Protein AF-A0A3A8YI16-F1 (afdb_monomer_lite)

Structure (mmCIF, N/CA/C/O backbone):
data_AF-A0A3A8YI16-F1
#
_entry.id   AF-A0A3A8YI16-F1
#
loop_
_atom_site.group_PDB
_atom_site.id
_atom_site.type_symbol
_atom_site.label_atom_id
_atom_site.label_alt_id
_atom_site.label_comp_id
_atom_site.label_asym_id
_atom_site.label_entity_id
_atom_site.label_seq_id
_atom_site.pdbx_PDB_ins_code
_atom_site.Cartn_x
_atom_site.Cartn_y
_atom_site.Cartn_z
_atom_site.occupancy
_atom_site.B_iso_or_equiv
_atom_site.auth_seq_id
_atom_site.auth_comp_id
_atom_site.auth_asym_id
_atom_site.auth_atom_id
_atom_site.pdbx_PDB_model_num
ATOM 1 N N . MET A 1 1 ? -10.799 -5.193 -13.037 1.00 44.50 1 MET A N 1
ATOM 2 C CA . MET A 1 1 ? -10.845 -5.458 -11.583 1.00 44.50 1 MET A CA 1
ATOM 3 C C . MET A 1 1 ? -10.722 -6.948 -11.273 1.00 44.50 1 MET A C 1
ATOM 5 O O . MET A 1 1 ? -10.046 -7.270 -10.317 1.00 44.50 1 MET A O 1
ATOM 9 N N . GLU A 1 2 ? -11.252 -7.857 -12.100 1.00 47.59 2 GLU A N 1
ATOM 10 C CA . GLU A 1 2 ? -11.261 -9.324 -11.867 1.00 47.59 2 GLU A CA 1
ATOM 11 C C . GLU A 1 2 ? -9.899 -10.059 -11.926 1.00 47.59 2 GLU A C 1
ATOM 13 O O . GLU A 1 2 ? -9.850 -11.278 -11.800 1.00 47.59 2 GLU A O 1
ATOM 18 N N . HIS A 1 3 ? -8.782 -9.349 -12.102 1.00 54.12 3 HIS A N 1
ATOM 19 C CA . HIS A 1 3 ? -7.436 -9.943 -12.163 1.00 54.12 3 HIS A CA 1
ATOM 20 C C . HIS A 1 3 ? -6.477 -9.365 -11.117 1.00 54.12 3 HIS A C 1
ATOM 22 O O . HIS A 1 3 ? -5.267 -9.535 -11.244 1.00 54.12 3 HIS A O 1
ATOM 28 N N . ASP A 1 4 ? -6.995 -8.649 -10.116 1.00 60.47 4 ASP A N 1
ATOM 29 C CA . ASP A 1 4 ? -6.182 -8.218 -8.982 1.00 60.47 4 ASP A CA 1
ATOM 30 C C . ASP A 1 4 ? -5.998 -9.411 -8.022 1.00 60.47 4 ASP A C 1
ATOM 32 O O . ASP A 1 4 ? -7.002 -9.910 -7.495 1.00 60.47 4 ASP A O 1
ATOM 36 N N . PRO A 1 5 ? -4.758 -9.897 -7.806 1.00 60.09 5 PRO A N 1
ATOM 37 C CA . PRO A 1 5 ? -4.479 -11.019 -6.910 1.00 60.09 5 PRO A CA 1
ATOM 38 C C . PRO A 1 5 ? -5.081 -10.801 -5.521 1.00 60.09 5 PRO A C 1
ATOM 40 O O . PRO A 1 5 ? -5.648 -11.722 -4.930 1.00 60.09 5 PRO A O 1
ATOM 43 N N . TYR A 1 6 ? -5.075 -9.557 -5.049 1.00 62.44 6 TYR A N 1
ATOM 44 C CA . TYR A 1 6 ? -5.614 -9.210 -3.748 1.00 62.44 6 TYR A CA 1
ATOM 45 C C . TYR A 1 6 ? -7.145 -9.285 -3.708 1.00 62.44 6 TYR A C 1
ATOM 47 O O . TYR A 1 6 ? -7.706 -9.811 -2.749 1.00 62.44 6 TYR A O 1
ATOM 55 N N . PHE A 1 7 ? -7.844 -8.861 -4.768 1.00 60.56 7 PHE A N 1
ATOM 56 C CA . PHE A 1 7 ? -9.303 -9.011 -4.839 1.00 60.56 7 PHE A CA 1
ATOM 57 C C . PHE A 1 7 ? -9.704 -10.492 -4.814 1.00 60.56 7 PHE A C 1
ATOM 59 O O . PHE A 1 7 ? -10.636 -10.874 -4.111 1.00 60.56 7 PHE A O 1
ATOM 66 N N . SER A 1 8 ? -8.956 -11.347 -5.521 1.00 63.97 8 SER A N 1
ATOM 67 C CA . SER A 1 8 ? -9.204 -12.794 -5.517 1.00 63.97 8 SER A CA 1
ATOM 68 C C . SER A 1 8 ? -8.991 -13.428 -4.135 1.00 63.97 8 SER A C 1
ATOM 70 O O . SER A 1 8 ? -9.779 -14.273 -3.705 1.00 63.97 8 SER A O 1
ATOM 72 N N . TRP A 1 9 ? -7.982 -12.967 -3.396 1.00 61.53 9 TRP A N 1
ATOM 73 C CA . TRP A 1 9 ? -7.707 -13.420 -2.037 1.00 61.53 9 TRP A CA 1
ATOM 74 C C . TRP A 1 9 ? -8.760 -12.936 -1.035 1.00 61.53 9 TRP A C 1
ATOM 76 O O . TRP A 1 9 ? -9.234 -13.725 -0.218 1.00 61.53 9 TRP A O 1
ATOM 86 N N . LYS A 1 10 ? -9.201 -11.675 -1.138 1.00 64.12 10 LYS A N 1
ATOM 87 C CA . LYS A 1 10 ? -10.191 -11.097 -0.221 1.00 64.12 10 LYS A CA 1
ATOM 88 C C . LYS A 1 10 ? -11.589 -11.673 -0.366 1.00 64.12 10 LYS A C 1
ATOM 90 O O . LYS A 1 10 ? -12.212 -11.991 0.638 1.00 64.12 10 LYS A O 1
ATOM 95 N N . VAL A 1 11 ? -12.072 -11.863 -1.594 1.00 59.34 11 VAL A N 1
ATOM 96 C CA . VAL A 1 11 ? -13.408 -12.445 -1.843 1.00 59.34 11 VAL A CA 1
ATOM 97 C C . VAL A 1 11 ? -13.502 -13.888 -1.325 1.00 59.34 11 VAL A C 1
ATOM 99 O O . VAL A 1 11 ? -14.591 -14.390 -1.059 1.00 59.34 11 VAL A O 1
ATOM 102 N N . SER A 1 12 ? -12.357 -14.549 -1.148 1.00 58.50 12 SER A N 1
ATOM 103 C CA . SER A 1 12 ? -12.267 -15.910 -0.619 1.00 58.50 12 SER A CA 1
ATOM 104 C C . SER A 1 12 ? -12.266 -15.973 0.914 1.00 58.50 12 SER A C 1
ATOM 106 O O . SER A 1 12 ? -12.404 -17.066 1.469 1.00 58.50 12 SER A O 1
ATOM 108 N N . ARG A 1 13 ? -12.082 -14.842 1.616 1.00 58.03 13 ARG A N 1
ATOM 109 C CA . ARG A 1 13 ? -12.056 -14.820 3.082 1.00 58.03 13 ARG A CA 1
ATOM 110 C C . ARG A 1 13 ? -13.485 -14.931 3.628 1.00 58.03 13 ARG A C 1
ATOM 112 O O . ARG A 1 13 ? -14.372 -14.212 3.168 1.00 58.03 13 ARG A O 1
ATOM 119 N N . PRO A 1 14 ? -13.741 -15.826 4.598 1.00 56.94 14 PRO A N 1
ATOM 120 C CA . PRO A 1 14 ? -15.017 -15.827 5.297 1.00 56.94 14 PRO A CA 1
ATOM 121 C C . PRO A 1 14 ? -15.192 -14.482 6.005 1.00 56.94 14 PRO A C 1
ATOM 123 O O . PRO A 1 14 ? -14.232 -13.974 6.586 1.00 56.94 14 PRO A O 1
ATOM 126 N N . ILE A 1 15 ? -16.414 -13.935 5.974 1.00 61.31 15 ILE A N 1
ATOM 127 C CA . ILE A 1 15 ? -16.761 -12.747 6.760 1.00 61.31 15 ILE A CA 1
ATOM 128 C C . ILE A 1 15 ? -16.361 -13.042 8.199 1.00 61.31 15 ILE A C 1
ATOM 130 O O . ILE A 1 15 ? -16.818 -14.027 8.793 1.00 61.31 15 ILE A O 1
ATOM 134 N N . HIS A 1 16 ? -15.457 -12.228 8.733 1.00 54.03 16 HIS A N 1
ATOM 135 C CA . HIS A 1 16 ? -15.038 -12.383 10.108 1.00 54.03 16 HIS A CA 1
ATOM 136 C C . HIS A 1 16 ? -16.254 -12.024 10.969 1.00 54.03 16 HIS A C 1
ATOM 138 O O . HIS A 1 16 ? -16.586 -10.855 11.127 1.00 54.03 16 HIS A O 1
ATOM 144 N N . ASN A 1 17 ? -16.940 -13.035 11.515 1.00 50.06 17 ASN A N 1
ATOM 145 C CA . ASN A 1 17 ? -17.979 -12.877 12.539 1.00 50.06 17 ASN A CA 1
ATOM 146 C C . ASN A 1 17 ? -17.326 -12.429 13.861 1.00 50.06 17 ASN A C 1
ATOM 148 O O . ASN A 1 17 ? -17.421 -13.108 14.880 1.00 50.06 17 ASN A O 1
ATOM 152 N N . ALA A 1 18 ? -16.556 -11.341 13.834 1.00 55.00 18 ALA A N 1
ATOM 153 C CA . ALA A 1 18 ? -16.070 -10.691 15.033 1.00 55.00 18 ALA A CA 1
ATOM 154 C C . ALA A 1 18 ? -17.241 -9.891 15.614 1.00 55.00 18 ALA A C 1
ATOM 156 O O . ALA A 1 18 ? -17.448 -8.730 15.272 1.00 55.00 18 ALA A O 1
ATOM 157 N N . ASP A 1 19 ? -18.023 -10.578 16.445 1.00 49.78 19 ASP A N 1
ATOM 158 C CA . ASP A 1 19 ? -19.031 -10.043 17.359 1.00 49.78 19 ASP A CA 1
ATOM 159 C C . ASP A 1 19 ? -18.737 -8.592 17.799 1.00 49.78 19 ASP A C 1
ATOM 161 O O . ASP A 1 19 ? -17.666 -8.319 18.340 1.00 49.78 19 ASP A O 1
ATOM 165 N N . ASP A 1 20 ? -19.691 -7.675 17.585 1.00 57.03 20 ASP A N 1
ATOM 166 C CA . ASP A 1 20 ? -19.882 -6.385 18.281 1.00 57.03 20 ASP A CA 1
ATOM 167 C C . ASP A 1 20 ? -18.641 -5.505 18.579 1.00 57.03 20 ASP A C 1
ATOM 169 O O . ASP A 1 20 ? -18.641 -4.699 19.517 1.00 57.03 20 ASP A O 1
ATOM 173 N N . ARG A 1 21 ? -17.563 -5.586 17.789 1.00 65.44 21 ARG A N 1
ATOM 174 C CA . ARG A 1 21 ? -16.403 -4.696 17.954 1.00 65.44 21 ARG A CA 1
ATOM 175 C C . ARG A 1 21 ? -16.577 -3.438 17.120 1.00 65.44 21 ARG A C 1
ATOM 177 O O . ARG A 1 21 ? -16.381 -3.434 15.911 1.00 65.44 21 ARG A O 1
ATOM 184 N N . ILE A 1 22 ? -16.901 -2.335 17.790 1.00 71.81 22 ILE A N 1
ATOM 185 C CA . ILE A 1 22 ? -16.851 -1.011 17.171 1.00 71.81 22 ILE A CA 1
ATOM 186 C C . ILE A 1 22 ? -15.379 -0.604 17.042 1.00 71.81 22 ILE A C 1
ATOM 188 O O . ILE A 1 22 ? -14.697 -0.360 18.042 1.00 71.81 22 ILE A O 1
ATOM 192 N N . MET A 1 23 ? -14.908 -0.510 15.802 1.00 79.69 23 MET A N 1
ATOM 193 C CA . MET A 1 23 ? -13.584 0.004 15.466 1.00 79.69 23 MET A CA 1
ATOM 194 C C . MET A 1 23 ? -13.694 1.443 14.965 1.00 79.69 23 MET A C 1
ATOM 196 O O . MET A 1 23 ? -14.587 1.784 14.188 1.00 79.69 23 MET A O 1
ATOM 200 N N . PHE A 1 24 ? -12.775 2.300 15.400 1.00 81.44 24 PHE A N 1
ATOM 201 C CA . PHE A 1 24 ? -12.714 3.695 14.983 1.00 81.44 24 PHE A CA 1
ATOM 202 C C . PHE A 1 24 ? -11.628 3.893 13.939 1.00 81.44 24 PHE A C 1
ATOM 204 O O . PHE A 1 24 ? -10.515 3.385 14.058 1.00 81.44 24 PHE A O 1
ATOM 211 N N . LEU A 1 25 ? -11.953 4.695 12.929 1.00 85.00 25 LEU A N 1
ATOM 212 C CA . LEU A 1 25 ? -10.988 5.167 11.953 1.00 85.00 25 LEU A CA 1
ATOM 213 C C . LEU A 1 25 ? -10.252 6.372 12.542 1.00 85.00 25 LEU A C 1
ATOM 215 O O . LEU A 1 25 ? -10.818 7.460 12.664 1.00 85.00 25 LEU A O 1
ATOM 219 N N . ASN A 1 26 ? -8.994 6.177 12.936 1.00 84.69 26 ASN A N 1
ATOM 220 C CA . ASN A 1 26 ? -8.205 7.234 13.559 1.00 84.69 26 ASN A CA 1
ATOM 221 C C . ASN A 1 26 ? -7.827 8.302 12.504 1.00 84.69 26 ASN A C 1
ATOM 223 O O . ASN A 1 26 ? -7.118 7.987 11.543 1.00 84.69 26 ASN A O 1
ATOM 227 N N . PRO A 1 27 ? -8.232 9.582 12.659 1.00 88.81 27 PRO A N 1
ATOM 228 C CA . PRO A 1 27 ? -7.966 10.614 11.654 1.00 88.81 27 PRO A CA 1
ATOM 229 C C . PRO A 1 27 ? -6.477 10.894 11.412 1.00 88.81 27 PRO A C 1
ATOM 231 O O . PRO A 1 27 ? -6.095 11.264 10.301 1.00 88.81 27 PRO A O 1
ATOM 234 N N . ALA A 1 28 ? -5.625 10.739 12.429 1.00 90.94 28 ALA A N 1
ATOM 235 C CA . ALA A 1 28 ? -4.181 10.894 12.274 1.00 90.94 28 ALA A CA 1
ATOM 236 C C . ALA A 1 28 ? -3.602 9.735 11.454 1.00 90.94 28 ALA A C 1
ATOM 238 O O . ALA A 1 28 ? -2.847 9.975 10.510 1.00 90.94 28 ALA A O 1
ATOM 239 N N . ARG A 1 29 ? -4.032 8.499 11.738 1.00 93.31 29 ARG A N 1
ATOM 240 C CA . ARG A 1 29 ? -3.651 7.320 10.949 1.00 93.31 29 ARG A CA 1
ATOM 241 C C . ARG A 1 29 ? -4.153 7.418 9.510 1.00 93.31 29 ARG A C 1
ATOM 243 O O . ARG A 1 29 ? -3.391 7.137 8.595 1.00 93.31 29 ARG A O 1
ATOM 250 N N . LEU A 1 30 ? -5.367 7.922 9.281 1.00 93.62 30 LEU A N 1
ATOM 251 C CA . LEU A 1 30 ? -5.880 8.164 7.928 1.00 93.62 30 LEU A CA 1
ATOM 252 C C . LEU A 1 30 ? -5.000 9.143 7.145 1.00 93.62 30 LEU A C 1
ATOM 254 O O . LEU A 1 30 ? -4.729 8.930 5.965 1.00 93.62 30 LEU A O 1
ATOM 258 N N . ARG A 1 31 ? -4.528 10.219 7.788 1.00 95.06 31 ARG A N 1
ATOM 259 C CA . ARG A 1 31 ? -3.598 11.152 7.141 1.00 95.06 31 ARG A CA 1
ATOM 260 C C . ARG A 1 31 ? -2.309 10.447 6.750 1.00 95.06 31 ARG A C 1
ATOM 262 O O . ARG A 1 31 ? -1.887 10.617 5.612 1.00 95.06 31 ARG A O 1
ATOM 269 N N . VAL A 1 32 ? -1.719 9.658 7.646 1.00 95.50 32 VAL A N 1
ATOM 270 C CA . VAL A 1 32 ? -0.512 8.873 7.342 1.00 95.50 32 VAL A CA 1
ATOM 271 C C . VAL A 1 32 ? -0.779 7.923 6.176 1.00 95.50 32 VAL A C 1
ATOM 273 O O . VAL A 1 32 ? -0.064 7.991 5.185 1.00 95.50 32 VAL A O 1
ATOM 276 N N . CYS A 1 33 ? -1.861 7.146 6.224 1.00 96.38 33 CYS A N 1
ATOM 277 C CA . CYS A 1 33 ? -2.279 6.250 5.147 1.00 96.38 33 CYS A CA 1
ATOM 278 C C . CYS A 1 33 ? -2.371 6.964 3.788 1.00 96.38 33 CYS A C 1
ATOM 280 O O . CYS A 1 33 ? -1.806 6.498 2.804 1.00 96.38 33 CYS A O 1
ATOM 282 N N . ASN A 1 34 ? -2.986 8.149 3.739 1.00 96.06 34 ASN A N 1
ATOM 283 C CA . ASN A 1 34 ? -3.059 8.948 2.513 1.00 96.06 34 ASN A CA 1
ATOM 284 C C . ASN A 1 34 ? -1.680 9.424 2.019 1.00 96.06 34 ASN A C 1
ATOM 286 O O . ASN A 1 34 ? -1.465 9.518 0.809 1.00 96.06 34 ASN A O 1
ATOM 290 N N . HIS A 1 35 ? -0.737 9.720 2.922 1.00 96.81 35 HIS A N 1
ATOM 291 C CA . HIS A 1 35 ? 0.634 10.072 2.533 1.00 96.81 35 HIS A CA 1
ATOM 292 C C . HIS A 1 35 ? 1.365 8.851 1.971 1.00 96.81 35 HIS A C 1
ATOM 294 O O . HIS A 1 35 ? 1.978 8.957 0.912 1.00 96.81 35 HIS A O 1
ATOM 300 N N . LEU A 1 36 ? 1.236 7.690 2.620 1.00 97.69 36 LEU A N 1
ATOM 301 C CA . LEU A 1 36 ? 1.793 6.428 2.126 1.00 97.69 36 LEU A CA 1
ATOM 302 C C . LEU A 1 36 ? 1.233 6.094 0.738 1.00 97.69 36 LEU A C 1
ATOM 304 O O . LEU A 1 36 ? 1.995 5.837 -0.191 1.00 97.69 36 LEU A O 1
ATOM 308 N N . PHE A 1 37 ? -0.085 6.206 0.556 1.00 97.50 37 PHE A N 1
ATOM 309 C CA . PHE A 1 37 ? -0.720 6.021 -0.746 1.00 97.50 37 PHE A CA 1
ATOM 310 C C . PHE A 1 37 ? -0.219 7.019 -1.796 1.00 97.50 37 PHE A C 1
ATOM 312 O O . PHE A 1 37 ? -0.005 6.641 -2.942 1.00 97.50 37 PHE A O 1
ATOM 319 N N . SER A 1 38 ? 0.024 8.278 -1.425 1.00 97.50 38 SER A N 1
ATOM 320 C CA . SER A 1 38 ? 0.574 9.274 -2.355 1.00 97.50 38 SER A CA 1
ATOM 321 C C . SER A 1 38 ? 1.989 8.914 -2.819 1.00 97.50 38 SER A C 1
ATOM 323 O O . SER A 1 38 ? 2.309 9.103 -3.992 1.00 97.50 38 SER A O 1
ATOM 325 N N . ILE A 1 39 ? 2.816 8.347 -1.935 1.00 96.38 39 ILE A N 1
ATOM 326 C CA . ILE A 1 39 ? 4.143 7.825 -2.294 1.00 96.38 39 ILE A CA 1
ATOM 327 C C . ILE A 1 39 ? 4.000 6.647 -3.269 1.00 96.38 39 ILE A C 1
ATOM 329 O O . ILE A 1 39 ? 4.673 6.608 -4.298 1.00 96.38 39 ILE A O 1
ATOM 333 N N . LEU A 1 40 ? 3.074 5.719 -3.010 1.00 96.19 40 LEU A N 1
ATOM 334 C CA . LEU A 1 40 ? 2.799 4.620 -3.940 1.00 96.19 40 LEU A CA 1
ATOM 335 C C . LEU A 1 40 ? 2.265 5.112 -5.287 1.00 96.19 40 LEU A C 1
ATOM 337 O O . LEU A 1 40 ? 2.657 4.586 -6.322 1.00 96.19 40 LEU A O 1
ATOM 341 N N . ALA A 1 41 ? 1.409 6.133 -5.301 1.00 96.19 41 ALA A N 1
ATOM 342 C CA . ALA A 1 41 ? 0.896 6.735 -6.528 1.00 96.19 41 ALA A CA 1
ATOM 343 C C . ALA A 1 41 ? 2.007 7.408 -7.349 1.00 96.19 41 ALA A C 1
ATOM 345 O O . ALA A 1 41 ? 1.986 7.339 -8.579 1.00 96.19 41 ALA A O 1
ATOM 346 N N . TYR A 1 42 ? 2.995 8.013 -6.682 1.00 94.94 42 TYR A N 1
ATOM 347 C CA . TYR A 1 42 ? 4.211 8.491 -7.334 1.00 94.94 42 TYR A CA 1
ATOM 348 C C . TYR A 1 42 ? 4.956 7.335 -8.016 1.00 94.94 42 TYR A C 1
ATOM 350 O O . TYR A 1 42 ? 5.172 7.392 -9.224 1.00 94.94 42 TYR A O 1
ATOM 358 N N . PHE A 1 43 ? 5.233 6.238 -7.307 1.00 93.31 43 PHE A N 1
ATOM 359 C CA . PHE A 1 43 ? 5.885 5.071 -7.912 1.00 93.31 43 PHE A CA 1
ATOM 360 C C . PHE A 1 43 ? 5.063 4.429 -9.031 1.00 93.31 43 PHE A C 1
ATOM 362 O O . PHE A 1 43 ? 5.610 4.051 -10.063 1.00 93.31 43 PHE A O 1
ATOM 369 N N . ALA A 1 44 ? 3.741 4.348 -8.879 1.00 93.88 44 ALA A N 1
ATOM 370 C CA . ALA A 1 44 ? 2.862 3.835 -9.923 1.00 93.88 44 ALA A CA 1
ATOM 371 C C . ALA A 1 44 ? 2.999 4.640 -11.219 1.00 93.88 44 ALA A C 1
ATOM 373 O O . ALA A 1 44 ? 3.026 4.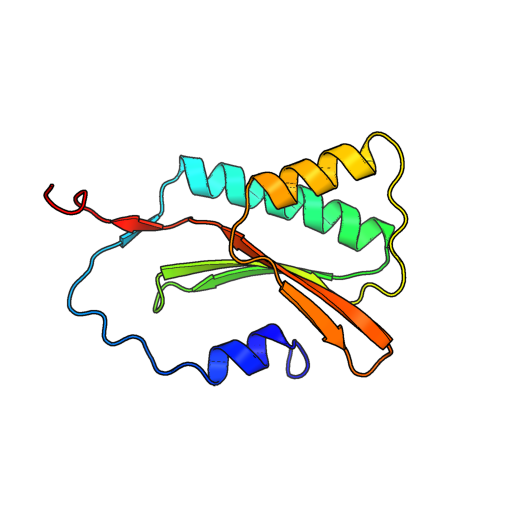066 -12.306 1.00 93.88 44 ALA A O 1
ATOM 374 N N . LYS A 1 45 ? 3.138 5.963 -11.111 1.00 93.38 45 LYS A N 1
ATOM 375 C CA . LYS A 1 45 ? 3.388 6.826 -12.261 1.00 93.38 45 LYS A CA 1
ATOM 376 C C . LYS A 1 45 ? 4.769 6.577 -12.872 1.00 93.38 45 LYS A C 1
ATOM 378 O O . LYS A 1 45 ? 4.847 6.409 -14.086 1.00 93.38 45 LYS A O 1
ATOM 383 N N . GLU A 1 46 ? 5.825 6.547 -12.061 1.00 91.19 46 GLU A N 1
ATOM 384 C CA . GLU A 1 46 ? 7.204 6.390 -12.552 1.00 91.19 46 GLU A CA 1
ATOM 385 C C . GLU A 1 46 ? 7.434 5.024 -13.222 1.00 91.19 46 GLU A C 1
ATOM 387 O O . GLU A 1 46 ? 8.084 4.943 -14.262 1.00 91.19 46 GLU A O 1
ATOM 392 N N . PHE A 1 47 ? 6.832 3.956 -12.693 1.00 89.44 47 PHE A N 1
ATOM 393 C CA . PHE A 1 47 ? 7.027 2.590 -13.192 1.00 89.44 47 PHE A CA 1
ATOM 394 C C . PHE A 1 47 ? 5.935 2.094 -14.146 1.00 89.44 47 PHE A C 1
ATOM 396 O O . PHE A 1 47 ? 5.939 0.918 -14.509 1.00 89.44 47 PHE A O 1
ATOM 403 N N . ILE A 1 48 ? 4.995 2.956 -14.560 1.00 90.56 48 ILE A N 1
ATOM 404 C CA . ILE A 1 48 ? 3.828 2.558 -15.376 1.00 90.56 48 ILE A CA 1
ATOM 405 C C . ILE A 1 48 ? 3.092 1.373 -14.710 1.00 90.56 48 ILE A C 1
ATOM 407 O O . ILE A 1 48 ? 2.680 0.395 -15.335 1.00 90.56 48 ILE A O 1
ATOM 411 N N . ALA A 1 49 ? 2.971 1.465 -13.392 1.00 92.62 49 ALA A N 1
ATOM 412 C CA . ALA A 1 49 ? 2.366 0.489 -12.507 1.00 92.62 49 ALA A CA 1
ATOM 413 C C . ALA A 1 49 ? 1.007 1.012 -12.007 1.00 92.62 49 ALA A C 1
ATOM 415 O O . ALA A 1 49 ? 0.448 1.982 -12.530 1.00 92.62 49 ALA A O 1
ATOM 416 N N . LYS A 1 50 ? 0.423 0.345 -11.013 1.00 94.00 50 LYS A N 1
ATOM 417 C CA . LYS A 1 50 ? -0.858 0.724 -10.409 1.00 94.00 50 LYS A CA 1
ATOM 418 C C . LYS A 1 50 ? -0.724 0.824 -8.904 1.00 94.00 50 LYS A C 1
ATOM 420 O O . LYS A 1 50 ? -0.217 -0.096 -8.281 1.00 94.00 50 LYS A O 1
ATOM 425 N N . ALA A 1 51 ? -1.225 1.912 -8.333 1.00 95.31 51 ALA A N 1
ATOM 426 C CA . ALA A 1 51 ? -1.386 2.049 -6.894 1.00 95.31 51 ALA A CA 1
ATOM 427 C C . ALA A 1 51 ? -2.865 1.917 -6.528 1.00 95.31 51 ALA A C 1
ATOM 429 O O . ALA A 1 51 ? -3.715 2.550 -7.160 1.00 95.31 51 ALA A O 1
ATOM 430 N N . SER A 1 52 ? -3.153 1.148 -5.483 1.00 94.50 52 SER A N 1
ATOM 431 C CA . SER A 1 52 ? -4.501 0.961 -4.946 1.00 94.50 52 SER A CA 1
ATOM 432 C C . SER A 1 52 ? -4.508 1.188 -3.435 1.00 94.50 52 SER A C 1
ATOM 434 O O . SER A 1 52 ? -3.574 0.802 -2.735 1.00 94.50 52 SER A O 1
ATOM 436 N N . LEU A 1 53 ? -5.580 1.806 -2.944 1.00 94.69 53 LEU A N 1
ATOM 437 C CA . LEU A 1 53 ? -5.920 1.897 -1.528 1.00 94.69 53 LEU A CA 1
ATOM 438 C C . LEU A 1 53 ? -7.306 1.283 -1.358 1.00 94.69 53 LEU A C 1
ATOM 440 O O . LEU A 1 53 ? -8.265 1.756 -1.971 1.00 94.69 53 LEU A O 1
ATOM 444 N N . LEU A 1 54 ? -7.408 0.247 -0.531 1.00 92.25 54 LEU A N 1
ATOM 445 C CA . LEU A 1 54 ? -8.682 -0.328 -0.126 1.00 92.25 54 LEU A CA 1
ATOM 446 C C . LEU A 1 54 ? -8.869 -0.138 1.373 1.00 92.25 54 LEU A C 1
ATOM 448 O O . LEU A 1 54 ? -8.020 -0.541 2.160 1.00 92.25 54 LEU A O 1
ATOM 452 N N . ILE A 1 55 ? -10.012 0.425 1.753 1.00 90.62 55 ILE A N 1
ATOM 453 C CA . ILE A 1 55 ? -10.473 0.463 3.139 1.00 90.62 55 ILE A CA 1
ATOM 454 C C . ILE A 1 55 ? -11.706 -0.427 3.210 1.00 90.62 55 ILE A C 1
ATOM 456 O O . ILE A 1 55 ? -12.719 -0.144 2.572 1.00 90.62 55 ILE A O 1
ATOM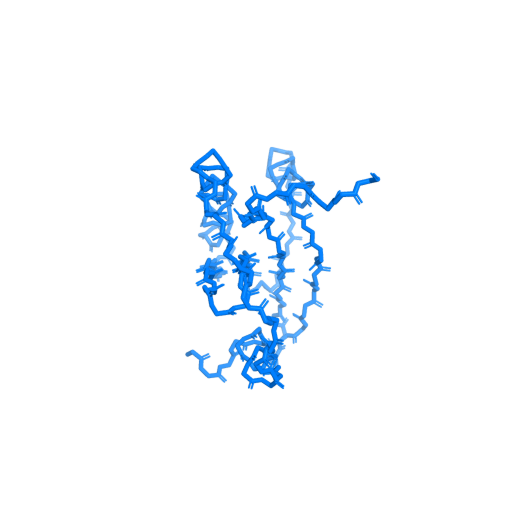 460 N N . ASP A 1 56 ? -11.591 -1.514 3.959 1.00 87.06 56 ASP A N 1
ATOM 461 C CA . ASP A 1 56 ? -12.648 -2.488 4.171 1.00 87.06 56 ASP A CA 1
ATOM 462 C C . ASP A 1 56 ? -13.214 -2.313 5.578 1.00 87.06 56 ASP A C 1
ATOM 464 O O . ASP A 1 56 ? -12.556 -2.605 6.576 1.00 87.06 56 ASP A O 1
ATOM 468 N N . TYR A 1 57 ? -14.430 -1.782 5.640 1.00 82.75 57 TYR A N 1
ATOM 469 C CA . TYR A 1 57 ? -15.120 -1.497 6.894 1.00 82.75 57 TYR A CA 1
ATOM 470 C C . TYR A 1 57 ? -15.746 -2.737 7.527 1.00 82.75 57 TYR A C 1
ATOM 472 O O . TYR A 1 57 ? -15.977 -2.719 8.731 1.00 82.75 57 TYR A O 1
ATOM 480 N N . ASP A 1 58 ? -16.001 -3.787 6.745 1.00 81.56 58 ASP A N 1
ATOM 481 C CA . ASP A 1 58 ? -16.602 -5.021 7.250 1.00 81.56 58 ASP A CA 1
ATOM 482 C C . ASP A 1 58 ? -15.548 -5.869 7.975 1.00 81.56 58 ASP A C 1
ATOM 484 O O . ASP A 1 58 ? -15.844 -6.513 8.978 1.00 81.56 58 ASP A O 1
ATOM 488 N N . HIS A 1 59 ? -14.300 -5.819 7.498 1.00 81.44 59 HIS A N 1
ATOM 489 C CA . HIS A 1 59 ? -13.170 -6.548 8.085 1.00 81.44 59 HIS A CA 1
ATOM 490 C C . HIS A 1 59 ? -12.224 -5.668 8.915 1.00 81.44 59 HIS A C 1
ATOM 492 O O . HIS A 1 59 ? -11.304 -6.188 9.538 1.00 81.44 59 HIS A O 1
ATOM 498 N N . PHE A 1 60 ? -12.451 -4.351 8.953 1.00 85.25 60 PHE A N 1
ATOM 499 C CA . PHE A 1 60 ? -11.582 -3.366 9.613 1.00 85.25 60 PHE A CA 1
ATOM 500 C C . PHE A 1 60 ? -10.126 -3.418 9.134 1.00 85.25 60 PHE A C 1
ATOM 502 O O . PHE A 1 60 ? -9.183 -3.303 9.918 1.00 85.25 60 PHE A O 1
ATOM 509 N N . GLU A 1 61 ? -9.949 -3.544 7.823 1.00 88.06 61 GLU A N 1
ATOM 510 C CA . GLU A 1 61 ? -8.644 -3.654 7.176 1.00 88.06 61 GLU A CA 1
ATOM 511 C C . GLU A 1 61 ? -8.397 -2.456 6.261 1.00 88.06 61 GLU A C 1
ATOM 513 O O . GLU A 1 61 ? -9.298 -1.960 5.577 1.00 88.06 61 GLU A O 1
ATOM 518 N N . CYS A 1 62 ? -7.151 -1.998 6.209 1.00 92.94 62 CYS A N 1
ATOM 519 C CA . CYS A 1 62 ? -6.713 -1.017 5.231 1.00 92.94 62 CYS A CA 1
ATOM 520 C C . CYS A 1 62 ? -5.506 -1.572 4.489 1.00 92.94 62 CYS A C 1
ATOM 522 O O . CYS A 1 62 ? -4.497 -1.906 5.103 1.00 92.94 62 CYS A O 1
ATOM 524 N N . THR A 1 63 ? -5.612 -1.657 3.169 1.00 94.38 63 THR A N 1
ATOM 525 C CA . THR A 1 63 ? -4.579 -2.241 2.322 1.00 94.38 63 THR A CA 1
ATOM 526 C C . THR A 1 63 ? -4.099 -1.233 1.298 1.00 94.38 63 THR A C 1
ATOM 528 O O . THR A 1 63 ? -4.881 -0.601 0.584 1.00 94.38 63 THR A O 1
ATOM 531 N N . LEU A 1 64 ? -2.781 -1.131 1.215 1.00 96.19 64 LEU A N 1
ATOM 532 C CA . LEU A 1 64 ? -2.039 -0.392 0.217 1.00 96.19 64 LEU A CA 1
ATOM 533 C C . LEU A 1 64 ? -1.424 -1.396 -0.756 1.00 96.19 64 LEU A C 1
ATOM 535 O O . LEU A 1 64 ? -0.812 -2.378 -0.341 1.00 96.19 64 LEU A O 1
ATOM 539 N N . GLN A 1 65 ? -1.565 -1.155 -2.055 1.00 95.12 65 GLN A N 1
ATOM 540 C CA . GLN A 1 65 ? -0.983 -2.025 -3.070 1.00 95.12 65 GLN A CA 1
ATOM 541 C C . GLN A 1 65 ? -0.258 -1.215 -4.139 1.00 95.12 65 GLN A C 1
ATOM 543 O O . GLN A 1 65 ? -0.761 -0.184 -4.586 1.00 95.12 65 GLN A O 1
ATOM 548 N N . LEU A 1 66 ? 0.891 -1.721 -4.581 1.00 94.94 66 LEU A N 1
ATOM 549 C CA . LEU A 1 66 ? 1.581 -1.304 -5.796 1.00 94.94 66 LEU A CA 1
ATOM 550 C C . LEU A 1 66 ? 1.719 -2.522 -6.720 1.00 94.94 66 LEU A C 1
ATOM 552 O O . LEU A 1 66 ? 2.516 -3.414 -6.447 1.00 94.94 66 LEU A O 1
ATOM 556 N N . SER A 1 67 ? 0.926 -2.586 -7.787 1.00 93.06 67 SER A N 1
ATOM 557 C CA . SER A 1 67 ? 0.812 -3.736 -8.695 1.00 93.06 67 SER A CA 1
ATOM 558 C C . SER A 1 67 ? 1.194 -3.408 -10.136 1.00 93.06 67 SER A C 1
ATOM 560 O O . SER A 1 67 ? 1.413 -2.252 -10.496 1.00 93.06 67 SER A O 1
ATOM 562 N N . CYS A 1 68 ? 1.285 -4.441 -10.980 1.00 90.94 68 CYS A N 1
ATOM 563 C CA . CYS A 1 68 ? 1.760 -4.342 -12.365 1.00 90.94 68 CYS A CA 1
ATOM 564 C C . CYS A 1 68 ? 3.228 -3.889 -12.491 1.00 90.94 68 CYS A C 1
ATOM 566 O O . CYS A 1 68 ? 3.607 -3.284 -13.491 1.00 90.94 68 CYS A O 1
ATOM 568 N N . LEU A 1 69 ? 4.065 -4.208 -11.501 1.00 90.12 69 LEU A N 1
ATOM 569 C CA . LEU A 1 69 ? 5.497 -3.927 -11.549 1.00 90.12 69 LEU A CA 1
ATOM 570 C C . LEU A 1 69 ? 6.203 -4.985 -12.397 1.00 90.12 69 LEU A C 1
ATOM 572 O O . LEU A 1 69 ? 6.136 -6.169 -12.091 1.00 90.12 69 LEU A O 1
ATOM 576 N N . HIS A 1 70 ? 6.890 -4.573 -13.458 1.00 85.88 70 HIS A N 1
ATOM 577 C CA . HIS A 1 70 ? 7.711 -5.478 -14.275 1.00 85.88 70 HIS A CA 1
ATOM 578 C C . HIS A 1 70 ? 9.189 -5.452 -13.879 1.00 85.88 70 H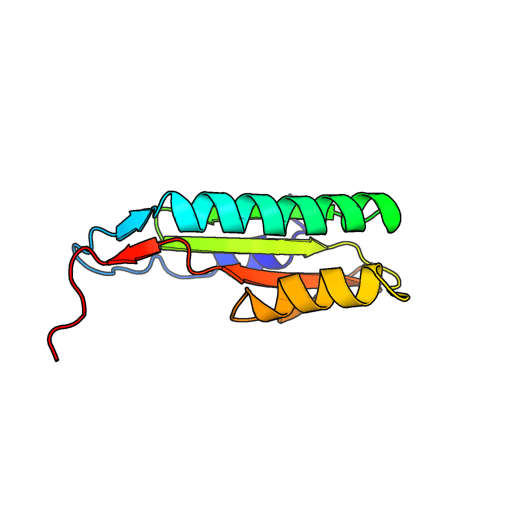IS A C 1
ATOM 580 O O . HIS A 1 70 ? 9.920 -6.413 -14.104 1.00 85.88 70 HIS A O 1
ATOM 586 N N . PHE A 1 71 ? 9.628 -4.341 -13.299 1.00 78.00 71 PHE A N 1
ATOM 587 C CA . PHE A 1 71 ? 10.990 -4.115 -12.860 1.00 78.00 71 PHE A CA 1
ATOM 588 C C . PHE A 1 71 ? 10.992 -2.994 -11.831 1.00 78.00 71 PHE A C 1
ATOM 590 O O . PHE A 1 71 ? 10.228 -2.039 -11.963 1.00 78.00 71 PHE A O 1
ATOM 597 N N . VAL A 1 72 ? 11.849 -3.110 -10.824 1.00 71.38 72 VAL A N 1
ATOM 598 C CA . VAL A 1 72 ? 11.983 -2.111 -9.772 1.00 71.38 72 VAL A CA 1
ATOM 599 C C . VAL A 1 72 ? 13.467 -1.924 -9.499 1.00 71.38 72 VAL A C 1
ATOM 601 O O . VAL A 1 72 ? 14.104 -2.800 -8.924 1.00 71.38 72 VAL A O 1
ATOM 604 N N . ASN A 1 73 ? 14.003 -0.783 -9.924 1.00 76.25 73 ASN A N 1
ATOM 605 C CA . ASN A 1 73 ? 15.298 -0.291 -9.473 1.00 76.25 73 ASN A CA 1
ATOM 606 C C . ASN A 1 73 ? 15.061 1.059 -8.816 1.00 76.25 73 ASN A C 1
ATOM 608 O O . ASN A 1 73 ? 14.809 2.041 -9.510 1.00 76.25 73 ASN A O 1
ATOM 612 N N . PHE A 1 74 ? 15.133 1.084 -7.493 1.00 77.00 74 PHE A N 1
ATOM 613 C CA . PHE A 1 74 ? 15.120 2.325 -6.739 1.00 77.00 74 PHE A CA 1
ATOM 614 C C . PHE A 1 74 ? 16.543 2.859 -6.608 1.00 77.00 74 PHE A C 1
ATOM 616 O O . PHE A 1 74 ? 17.477 2.079 -6.411 1.00 77.00 74 PHE A O 1
ATOM 623 N N . TYR A 1 75 ? 16.700 4.179 -6.678 1.00 76.06 75 TYR A N 1
ATOM 624 C CA . TYR A 1 75 ? 17.972 4.841 -6.403 1.00 76.06 75 TYR A CA 1
ATOM 625 C C . TYR A 1 75 ? 17.771 6.014 -5.437 1.00 76.06 75 TYR A C 1
ATOM 627 O O . TYR A 1 75 ? 16.777 6.739 -5.508 1.00 76.06 75 TYR A O 1
ATOM 635 N N . ASP A 1 76 ? 18.730 6.208 -4.533 1.00 83.75 76 ASP A N 1
ATOM 636 C CA . ASP A 1 76 ? 18.827 7.362 -3.635 1.00 83.75 76 ASP A CA 1
ATOM 637 C C . ASP A 1 76 ? 17.533 7.653 -2.834 1.00 83.75 76 ASP A C 1
ATOM 639 O O . ASP A 1 76 ? 17.159 6.943 -1.894 1.00 83.75 76 ASP A O 1
ATOM 643 N N . LEU A 1 77 ? 16.844 8.742 -3.187 1.00 78.75 77 LEU A N 1
ATOM 644 C CA . LEU A 1 77 ? 15.652 9.227 -2.496 1.00 78.75 77 LEU A CA 1
ATOM 645 C C . LEU A 1 77 ? 14.450 8.301 -2.709 1.00 78.75 77 LEU A C 1
ATOM 647 O O . LEU A 1 77 ? 13.638 8.140 -1.801 1.00 78.75 77 LEU A O 1
ATOM 651 N N . GLU A 1 78 ? 14.344 7.683 -3.884 1.00 85.25 78 GLU A N 1
ATOM 652 C CA . GLU A 1 78 ? 13.269 6.742 -4.205 1.00 85.25 78 GLU A CA 1
ATOM 653 C C . GLU A 1 78 ? 13.368 5.497 -3.329 1.00 85.25 78 GLU A C 1
ATOM 655 O O . GLU A 1 78 ? 12.370 5.041 -2.777 1.00 85.25 78 GLU A O 1
ATOM 660 N N . GLU A 1 79 ? 14.587 5.001 -3.120 1.00 87.50 79 GLU A N 1
ATOM 661 C CA . GLU A 1 79 ? 14.830 3.865 -2.236 1.00 87.50 79 GLU A CA 1
ATOM 662 C C . GLU A 1 79 ? 14.410 4.208 -0.801 1.00 87.50 79 GLU A C 1
ATOM 664 O O . GLU A 1 79 ? 13.660 3.465 -0.169 1.00 87.50 79 GLU A O 1
ATOM 669 N N . SER A 1 80 ? 14.811 5.382 -0.311 1.00 90.81 80 SER A N 1
ATOM 670 C CA . SER A 1 80 ? 14.454 5.849 1.035 1.00 90.81 80 SER A CA 1
ATOM 671 C C . SER A 1 80 ? 12.939 6.007 1.222 1.00 90.81 80 SER A C 1
ATOM 673 O O . SER A 1 80 ? 12.399 5.643 2.267 1.00 90.81 80 SER A O 1
ATOM 675 N N . LEU A 1 81 ? 12.238 6.533 0.212 1.00 92.62 81 LEU A N 1
ATOM 676 C CA . LEU A 1 81 ? 10.782 6.693 0.235 1.00 92.62 81 LEU A CA 1
ATOM 677 C C . LEU A 1 81 ? 10.058 5.348 0.212 1.00 92.62 81 LEU A C 1
ATOM 679 O O . LEU A 1 81 ? 9.069 5.178 0.924 1.00 92.62 81 LEU A O 1
ATOM 683 N N . PHE A 1 82 ? 10.542 4.390 -0.577 1.00 91.12 82 PHE A N 1
ATOM 684 C CA . PHE A 1 82 ? 9.950 3.060 -0.613 1.00 91.12 82 PHE A CA 1
ATOM 685 C C . PHE A 1 82 ? 10.157 2.324 0.714 1.00 91.12 82 PHE A C 1
ATOM 687 O O . PHE A 1 82 ? 9.195 1.805 1.278 1.00 91.12 82 PHE A O 1
ATOM 694 N N . TRP A 1 83 ? 11.367 2.374 1.282 1.00 91.38 83 TRP A N 1
ATOM 695 C CA . TRP A 1 83 ? 11.635 1.835 2.619 1.00 91.38 83 TRP A CA 1
ATOM 696 C C . TRP A 1 83 ? 10.763 2.468 3.696 1.00 91.38 83 TRP A C 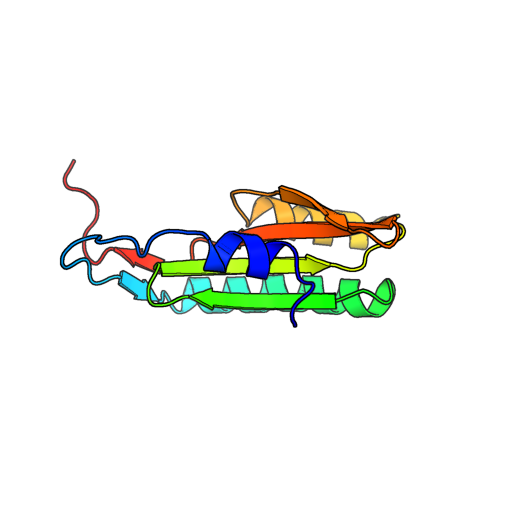1
ATOM 698 O O . TRP A 1 83 ? 10.295 1.762 4.585 1.00 91.38 83 TRP A O 1
ATOM 708 N N . PHE A 1 84 ? 10.514 3.777 3.613 1.00 94.19 84 PHE A N 1
ATOM 709 C CA . PHE A 1 84 ? 9.597 4.448 4.528 1.00 94.19 84 PHE A CA 1
ATOM 710 C C . PHE A 1 84 ? 8.182 3.865 4.444 1.00 94.19 84 PHE A C 1
ATOM 712 O O . PHE A 1 84 ? 7.571 3.623 5.483 1.00 94.19 84 PHE A O 1
ATOM 719 N N . VAL A 1 85 ? 7.677 3.585 3.235 1.00 95.69 85 VAL A N 1
ATOM 720 C CA . VAL A 1 85 ? 6.374 2.923 3.081 1.00 95.69 85 VAL A CA 1
ATOM 721 C C . VAL A 1 85 ? 6.386 1.552 3.740 1.00 95.69 85 VAL A C 1
ATOM 723 O O . VAL A 1 85 ? 5.537 1.307 4.591 1.00 95.69 85 VAL A O 1
ATOM 726 N N . LEU A 1 86 ? 7.375 0.712 3.420 1.00 93.75 86 LEU A N 1
ATOM 727 C CA . LEU A 1 86 ? 7.485 -0.632 3.994 1.00 93.75 86 LEU A CA 1
ATOM 728 C C . LEU A 1 86 ? 7.574 -0.601 5.526 1.00 93.75 86 LEU A C 1
ATOM 730 O O . LEU A 1 86 ? 6.947 -1.415 6.192 1.00 93.75 86 LEU A O 1
ATOM 734 N N . PHE A 1 87 ? 8.313 0.354 6.093 1.00 94.88 87 PHE A N 1
ATOM 735 C CA . PHE A 1 87 ? 8.468 0.504 7.541 1.00 94.88 87 PHE A CA 1
ATOM 736 C C . PHE A 1 87 ? 7.170 0.914 8.252 1.00 94.88 87 PHE A C 1
ATOM 738 O O . PHE A 1 87 ? 6.971 0.580 9.417 1.00 94.88 87 PHE A O 1
ATOM 745 N N . CYS A 1 88 ? 6.294 1.658 7.576 1.00 95.69 88 CYS A N 1
ATOM 746 C CA . CYS A 1 88 ? 5.018 2.103 8.135 1.00 95.69 88 CYS A CA 1
ATOM 747 C C . CYS A 1 88 ? 3.867 1.110 7.921 1.00 95.69 88 CYS A C 1
ATOM 749 O O . CYS A 1 88 ? 2.751 1.398 8.358 1.00 95.69 88 CYS A O 1
ATOM 751 N N . THR A 1 89 ? 4.111 -0.006 7.237 1.00 95.38 89 THR A N 1
ATOM 752 C CA . THR A 1 89 ? 3.105 -1.020 6.906 1.00 95.38 89 THR A CA 1
ATOM 753 C C . THR A 1 89 ? 3.426 -2.376 7.522 1.00 95.38 89 THR A C 1
ATOM 755 O O . THR A 1 89 ? 4.559 -2.652 7.907 1.00 95.38 89 THR A O 1
ATOM 758 N N . GLU A 1 90 ? 2.417 -3.232 7.579 1.00 93.31 90 GLU A N 1
ATOM 759 C CA . GLU A 1 90 ? 2.450 -4.578 8.143 1.00 93.31 90 GLU A CA 1
ATOM 760 C C . GLU A 1 90 ? 2.017 -5.598 7.073 1.00 93.31 90 GLU A C 1
ATOM 762 O O . GLU A 1 90 ? 1.581 -5.211 5.986 1.00 93.31 90 GLU A O 1
ATOM 767 N N . ASP A 1 91 ? 2.203 -6.893 7.351 1.00 90.25 91 ASP A N 1
ATOM 768 C CA . ASP A 1 91 ? 1.755 -8.008 6.496 1.00 90.25 91 ASP A CA 1
ATOM 769 C C . ASP A 1 91 ? 2.068 -7.821 4.998 1.00 90.25 91 ASP A C 1
ATOM 771 O O . ASP A 1 91 ? 1.214 -7.855 4.113 1.00 90.25 91 ASP A O 1
ATOM 775 N N . ILE A 1 92 ? 3.349 -7.570 4.721 1.00 91.44 92 ILE A N 1
ATOM 776 C CA . ILE A 1 92 ? 3.850 -7.255 3.383 1.00 91.44 92 ILE A CA 1
ATOM 777 C C . ILE A 1 92 ? 3.976 -8.539 2.557 1.00 91.44 92 ILE A C 1
ATOM 779 O O . ILE A 1 92 ? 4.745 -9.445 2.888 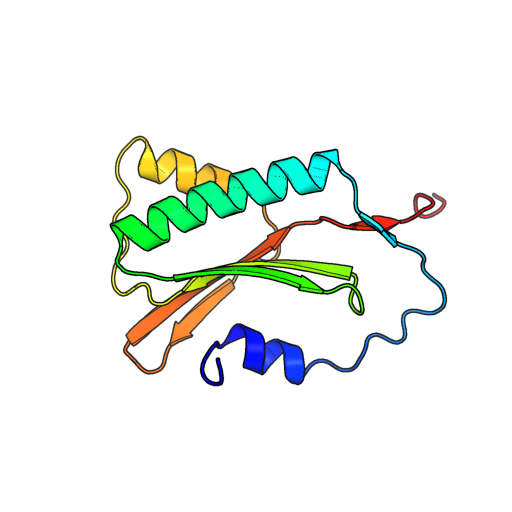1.00 91.44 92 ILE A O 1
ATOM 783 N N . HIS A 1 93 ? 3.283 -8.574 1.425 1.00 89.69 93 HIS A N 1
ATOM 784 C CA . HIS A 1 93 ? 3.282 -9.674 0.472 1.00 89.69 93 HIS A CA 1
ATOM 785 C C . HIS A 1 93 ? 3.789 -9.229 -0.897 1.00 89.69 93 HIS A C 1
ATOM 787 O O . HIS A 1 93 ? 3.558 -8.099 -1.334 1.00 89.69 93 HIS A O 1
ATOM 793 N N . ILE A 1 94 ? 4.483 -10.145 -1.576 1.00 90.31 94 ILE A N 1
ATOM 794 C CA . ILE A 1 94 ? 4.949 -9.964 -2.950 1.00 90.31 94 ILE A CA 1
ATOM 795 C C . ILE A 1 94 ? 4.339 -11.071 -3.799 1.00 90.31 94 ILE A C 1
ATOM 797 O O . ILE A 1 94 ? 4.758 -12.226 -3.718 1.00 90.31 94 ILE A O 1
ATOM 801 N N . ASP A 1 95 ? 3.364 -10.705 -4.621 1.00 88.25 95 ASP A N 1
ATOM 802 C CA . ASP A 1 95 ? 2.597 -11.651 -5.422 1.00 88.25 95 ASP A CA 1
ATOM 803 C C . ASP A 1 95 ? 3.008 -11.570 -6.891 1.00 88.25 95 ASP A C 1
ATOM 805 O O . ASP A 1 95 ? 2.973 -10.501 -7.504 1.00 88.25 95 ASP A O 1
ATOM 809 N N . ALA A 1 96 ? 3.371 -12.708 -7.483 1.00 87.12 96 ALA A N 1
ATOM 810 C CA . ALA A 1 96 ? 3.609 -12.798 -8.919 1.00 87.12 96 ALA A CA 1
ATOM 811 C C . ALA A 1 96 ? 2.278 -12.799 -9.689 1.00 87.12 96 ALA A C 1
ATOM 813 O O . ALA A 1 96 ? 1.332 -13.505 -9.343 1.00 87.12 96 ALA A O 1
ATOM 814 N N . MET A 1 97 ? 2.219 -12.037 -10.776 1.00 84.00 97 MET A N 1
ATOM 815 C CA . MET A 1 97 ? 1.067 -11.933 -11.666 1.00 84.00 97 MET A CA 1
ATOM 816 C C . MET A 1 97 ? 1.291 -12.759 -12.941 1.00 84.00 97 MET A C 1
ATOM 818 O O . MET A 1 97 ? 2.416 -12.951 -13.404 1.00 84.00 97 MET A O 1
ATOM 822 N N . ALA A 1 98 ? 0.202 -13.215 -13.564 1.00 78.38 98 ALA A N 1
ATOM 823 C CA . ALA A 1 98 ? 0.247 -14.093 -14.741 1.00 78.38 98 ALA A CA 1
ATOM 824 C C . ALA A 1 98 ? 0.973 -13.493 -15.966 1.00 78.38 98 ALA A C 1
ATOM 826 O O . ALA A 1 98 ? 1.436 -14.227 -16.833 1.00 78.38 98 ALA A O 1
ATOM 827 N N . ASN A 1 99 ? 1.086 -12.166 -16.046 1.00 81.19 99 ASN A N 1
ATOM 828 C CA . ASN A 1 99 ? 1.786 -11.445 -17.113 1.00 81.19 99 ASN A CA 1
ATOM 829 C C . ASN A 1 99 ? 3.288 -11.231 -16.829 1.00 81.19 99 ASN A C 1
ATOM 831 O O . ASN A 1 99 ? 3.921 -10.423 -17.507 1.00 81.19 99 ASN A O 1
ATOM 835 N N . GLY A 1 100 ? 3.849 -11.899 -15.815 1.00 83.31 100 GLY A N 1
ATOM 836 C CA . GLY A 1 100 ? 5.241 -11.723 -15.396 1.00 83.31 100 GLY A CA 1
ATOM 837 C C . GLY A 1 100 ? 5.506 -10.423 -14.630 1.00 83.31 100 GLY A C 1
ATOM 838 O O . GLY A 1 100 ? 6.661 -10.122 -14.346 1.00 83.31 100 GLY A O 1
ATOM 839 N N . ALA A 1 101 ? 4.463 -9.651 -14.310 1.00 90.75 101 ALA A N 1
ATOM 840 C CA . ALA A 1 101 ? 4.555 -8.567 -13.341 1.00 90.75 101 ALA A CA 1
ATOM 841 C C . ALA A 1 101 ? 4.458 -9.115 -11.910 1.00 90.75 101 ALA A C 1
ATOM 843 O O . ALA A 1 101 ? 4.147 -10.286 -11.700 1.00 90.75 101 ALA A O 1
ATOM 844 N N . PHE A 1 102 ? 4.660 -8.257 -10.922 1.00 91.00 102 PHE A N 1
ATOM 845 C CA . PHE A 1 102 ? 4.403 -8.554 -9.520 1.00 91.00 102 PHE A CA 1
ATOM 846 C C . PHE A 1 102 ? 3.677 -7.395 -8.831 1.00 91.00 102 PHE A C 1
ATOM 848 O O . PHE A 1 102 ? 3.526 -6.301 -9.392 1.00 91.00 102 PHE A O 1
ATOM 855 N N . ALA A 1 103 ? 3.191 -7.658 -7.624 1.00 92.00 103 ALA A N 1
ATOM 856 C CA . ALA A 1 103 ? 2.529 -6.690 -6.770 1.00 92.00 103 ALA A CA 1
ATOM 857 C C . ALA A 1 103 ? 3.117 -6.718 -5.361 1.00 92.00 103 ALA A C 1
ATOM 859 O O . ALA A 1 103 ? 3.322 -7.794 -4.811 1.00 92.00 103 ALA A O 1
ATOM 860 N N . PHE A 1 104 ? 3.345 -5.541 -4.782 1.00 92.81 104 PHE A N 1
ATOM 861 C CA . PHE A 1 104 ? 3.492 -5.376 -3.341 1.00 92.81 104 PHE A CA 1
ATOM 862 C C . PHE A 1 104 ? 2.119 -5.097 -2.749 1.00 92.81 104 PHE A C 1
ATOM 864 O O . PHE A 1 104 ? 1.490 -4.103 -3.113 1.00 92.81 104 PHE A O 1
ATOM 871 N N . THR A 1 105 ? 1.678 -5.947 -1.835 1.00 93.62 105 THR A N 1
ATOM 872 C CA . THR A 1 105 ? 0.444 -5.774 -1.067 1.00 93.62 105 THR A CA 1
ATOM 873 C C . THR A 1 105 ? 0.830 -5.611 0.394 1.00 93.62 105 THR A C 1
ATOM 875 O O . THR A 1 105 ? 1.643 -6.378 0.894 1.00 93.62 105 THR A O 1
ATOM 878 N N . MET A 1 106 ? 0.311 -4.587 1.060 1.00 95.56 106 MET A N 1
ATOM 879 C CA . MET A 1 106 ? 0.718 -4.209 2.411 1.00 95.56 106 MET A CA 1
ATOM 880 C C . MET A 1 106 ? -0.507 -3.775 3.209 1.00 95.56 106 MET A C 1
ATOM 882 O O . MET A 1 106 ? -1.400 -3.121 2.663 1.00 95.56 106 MET A O 1
ATOM 886 N N . GLU A 1 107 ? -0.538 -4.073 4.499 1.00 94.69 107 GLU A N 1
ATOM 887 C CA . GLU A 1 107 ? -1.583 -3.607 5.402 1.00 94.69 107 GLU A CA 1
ATOM 888 C C . GLU A 1 107 ? -1.121 -2.377 6.185 1.00 94.69 107 GLU A C 1
ATOM 890 O O . GLU A 1 107 ? 0.053 -2.198 6.506 1.00 94.69 107 GLU A O 1
ATOM 895 N N . PHE A 1 108 ? -2.050 -1.471 6.463 1.00 95.44 108 PHE A N 1
ATOM 896 C CA . PHE A 1 108 ? -1.813 -0.332 7.333 1.00 95.44 108 PHE A CA 1
ATOM 897 C C . PHE A 1 108 ? -2.827 -0.385 8.474 1.00 95.44 108 PHE A C 1
ATOM 899 O O . PHE A 1 108 ? -4.028 -0.463 8.199 1.00 95.44 108 PHE A O 1
ATOM 906 N N . PRO A 1 109 ? -2.403 -0.298 9.746 1.00 91.44 109 PRO A N 1
ATOM 907 C CA . PRO A 1 109 ? -3.306 -0.440 10.882 1.00 91.44 109 PRO A CA 1
ATOM 908 C C . PRO A 1 109 ? -4.159 0.827 11.047 1.00 91.44 109 PRO A C 1
ATOM 910 O O . PRO A 1 109 ? -3.919 1.662 11.915 1.00 91.44 109 PRO A O 1
ATOM 913 N N . LEU A 1 110 ? -5.149 1.023 10.177 1.00 91.56 110 LEU A N 1
ATOM 914 C CA . LEU A 1 110 ? -5.979 2.229 10.126 1.00 91.56 110 LEU A CA 1
ATOM 915 C C . LEU A 1 110 ? -7.011 2.285 11.257 1.00 91.56 110 LEU A C 1
ATOM 917 O O . LEU A 1 110 ? -7.365 3.371 11.728 1.00 91.56 110 LEU A O 1
ATOM 921 N N . PHE A 1 111 ? -7.500 1.117 11.656 1.00 89.25 111 PHE A N 1
ATOM 922 C CA . PHE A 1 111 ? -8.569 0.956 12.623 1.00 89.25 111 PHE A CA 1
ATOM 923 C C . PHE A 1 111 ? -8.006 0.733 14.028 1.00 89.25 111 PHE A C 1
ATOM 925 O O . PHE A 1 111 ? -7.024 0.019 14.217 1.00 89.25 111 PHE A O 1
ATOM 932 N N . GLU A 1 112 ? -8.645 1.338 15.024 1.00 84.94 112 GLU A N 1
ATOM 933 C CA . GLU A 1 112 ? -8.319 1.165 16.441 1.00 84.94 112 GLU A CA 1
ATOM 934 C C . GLU A 1 112 ? -9.566 0.707 17.215 1.00 84.94 112 GLU A C 1
ATOM 936 O O . GLU A 1 112 ? -10.669 1.191 16.937 1.00 84.94 112 GLU A O 1
ATOM 941 N N . PRO A 1 113 ? -9.428 -0.203 18.196 1.00 81.69 113 PRO A N 1
ATOM 942 C CA . PRO A 1 113 ? -10.542 -0.579 19.057 1.00 81.69 113 PRO A CA 1
ATOM 943 C C . PRO A 1 113 ? -10.923 0.568 20.008 1.00 81.69 113 PRO A C 1
ATOM 945 O O . PRO A 1 113 ? -10.071 1.332 20.456 1.00 81.69 113 PRO A O 1
ATOM 948 N N . LEU A 1 114 ? -12.208 0.651 20.376 1.00 70.19 114 LEU A N 1
ATOM 949 C CA . LEU A 1 114 ? -12.738 1.626 21.350 1.00 70.19 114 LEU A CA 1
ATOM 950 C C . LEU A 1 114 ? -12.087 1.578 22.735 1.00 70.19 114 LEU A C 1
ATOM 952 O O . LEU A 1 114 ? -12.164 2.536 23.503 1.00 70.19 114 LEU A O 1
ATOM 956 N N . SER A 1 115 ? -11.536 0.433 23.107 1.00 63.94 115 SER A N 1
ATOM 957 C CA . SER A 1 115 ? -10.876 0.224 24.387 1.00 63.94 115 SER A CA 1
ATOM 958 C C . SER A 1 115 ? -9.653 -0.650 24.144 1.00 63.94 115 SER A C 1
ATOM 960 O O . SER A 1 115 ? -9.749 -1.597 23.355 1.00 63.94 115 SER A O 1
ATOM 962 N N . PRO A 1 116 ? -8.504 -0.350 24.777 1.00 58.06 116 PRO A N 1
ATOM 963 C CA . PRO A 1 116 ? -7.379 -1.270 24.742 1.00 58.06 116 PRO A CA 1
ATOM 964 C C . PRO A 1 116 ? -7.841 -2.627 25.297 1.00 58.06 116 PRO A C 1
ATOM 966 O O . PRO A 1 116 ? -8.722 -2.651 26.165 1.00 58.06 116 PRO A O 1
ATOM 969 N N . PRO A 1 117 ? -7.312 -3.758 24.796 1.00 55.41 117 PRO A N 1
ATOM 970 C CA . PRO A 1 117 ? -7.567 -5.039 25.438 1.00 55.41 117 PRO A CA 1
ATOM 971 C C . PRO A 1 117 ? -7.176 -4.889 26.910 1.00 55.41 117 PRO A C 1
ATOM 973 O O . PRO A 1 117 ? -6.070 -4.438 27.194 1.00 55.41 117 PRO A O 1
ATOM 976 N N . ASN A 1 118 ? -8.112 -5.158 27.825 1.00 53.69 118 ASN A N 1
ATOM 977 C CA . ASN A 1 118 ? -7.844 -5.098 29.260 1.00 53.69 118 ASN A CA 1
ATOM 978 C C . ASN A 1 118 ? -6.604 -5.964 29.549 1.00 53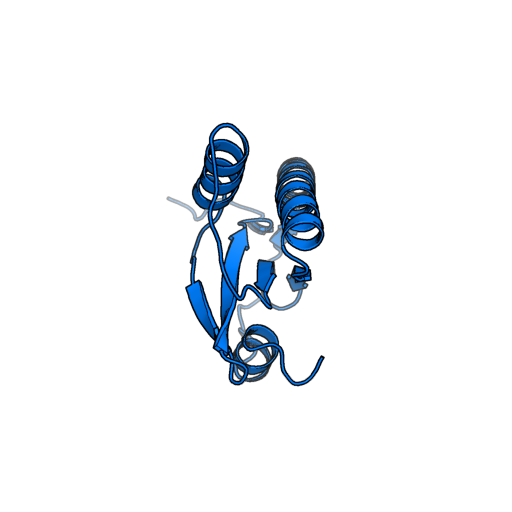.69 118 ASN A C 1
ATOM 980 O O . ASN A 1 118 ? -6.666 -7.177 29.340 1.00 53.69 118 ASN A O 1
ATOM 984 N N . GLU A 1 119 ? -5.504 -5.333 29.966 1.00 44.06 119 GLU A N 1
ATOM 985 C CA . GLU A 1 119 ? -4.354 -6.008 30.585 1.00 44.06 119 GLU A CA 1
ATOM 986 C C . GLU A 1 119 ? -4.711 -6.490 31.995 1.00 44.06 119 GLU A C 1
ATOM 988 O O . GLU A 1 119 ? -5.403 -5.741 32.729 1.00 44.06 119 GLU A O 1
#

Foldseek 3Di:
DVQDPVVVVVVPDDQPPPPPWDKDQDVVLVVVVVVLQVLLVVVCVVQVWDWDWDQDPSNRWIKIKTWPHQDDDDDDVNVVSVVVSVVQWAPWDWAQGPVNIIMTMTTHNRIDTPDDDDD

pLDDT: mean 82.46, std 14.91, range [44.06, 97.69]

Secondary structure (DSSP, 8-state):
-TT-HHHHHHHTSPP---TT--EEE-HHHHHHHHHHHHHHHHHHHHTT-EEEEEEETTTTEEEEEEEEES-----THHHHHHHHHHHT-EEEEEEE-TTS-EEEEEE---EEESS----

Radius of gyration: 15.54 Å; chains: 1; bounding box: 39×27×48 Å

Sequence (119 aa):
MEHDPYFSWKVSRPIHNADDRIMFLNPARLRVCNHLFSILAYFAKEFIAKASLLIDYDHFECTLQLSCLHFVNFYDLEESLFWFVLFCTEDIHIDAMANGAFAFTMEFPLFEPLSPPNE